Protein AF-A0A977PJQ0-F1 (afdb_monomer_lite)

Radius of gyration: 16.96 Å; chains: 1; bounding box: 38×33×43 Å

Secondary structure (DSSP, 8-state):
-EEETTHHHHHHHHHHHHHHHHHHHHTTSPTTEEE-SEEEEEETTEEEEEES--EEEEEEETTEEEEEEEESSPPTTPPPPPPPTTTT---EEETTEEEE-HHHIIIIIHHHHHHHT--

Foldseek 3Di:
DDKDALVQVVVVVLLVVLLVQQVVLQVQAPPQKGQDAWDWDDDPNDIDIDGSQWMWGWDQDPNDIDIHTDGRAGPPPRDGGDDRQQVVPDWDDDPSMTDGDPVNCVRRPVVVVVVVVVD

Organism: NCBI:txid940294

pLDDT: mean 90.89, std 7.02, range [45.88, 96.88]

Structure (mmCIF, N/CA/C/O backbone):
data_AF-A0A977PJQ0-F1
#
_entry.id   AF-A0A977PJQ0-F1
#
loop_
_atom_site.group_PDB
_atom_site.id
_atom_site.type_symbol
_atom_site.label_atom_id
_atom_site.label_alt_id
_atom_site.label_comp_id
_atom_site.label_asym_id
_atom_site.label_entity_id
_atom_site.label_seq_id
_atom_site.pdbx_PDB_ins_code
_atom_site.Cartn_x
_atom_site.Cartn_y
_atom_site.Cartn_z
_atom_site.occupancy
_atom_site.B_iso_or_equiv
_atom_site.auth_seq_id
_atom_site.auth_comp_id
_atom_site.auth_asym_id
_atom_site.auth_atom_id
_atom_site.pdbx_PDB_model_num
ATOM 1 N N . MET A 1 1 ? -4.884 0.772 23.244 1.00 86.75 1 MET A N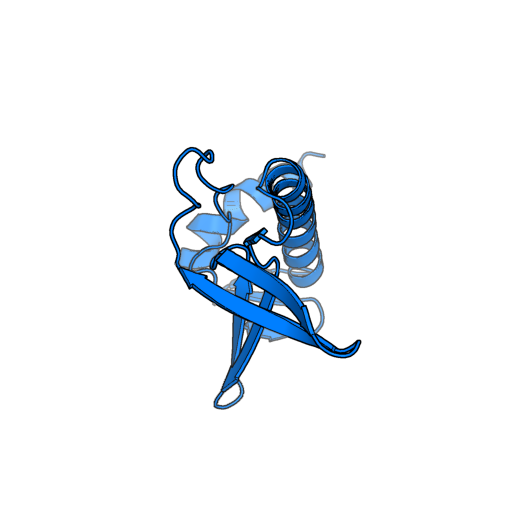 1
ATOM 2 C CA . MET A 1 1 ? -5.167 0.447 21.826 1.00 86.75 1 MET A CA 1
ATOM 3 C C . MET A 1 1 ? -6.613 0.797 21.549 1.00 86.75 1 MET A C 1
ATOM 5 O O . MET A 1 1 ? -7.445 0.554 22.412 1.00 86.75 1 MET A O 1
ATOM 9 N N . LEU A 1 2 ? -6.896 1.378 20.390 1.00 95.06 2 LEU A N 1
ATOM 10 C CA . LEU A 1 2 ? -8.247 1.708 19.949 1.00 95.06 2 LEU A CA 1
ATOM 11 C C . LEU A 1 2 ? -8.776 0.569 19.077 1.00 95.06 2 LEU A C 1
ATOM 13 O O . LEU A 1 2 ? -8.037 0.058 18.233 1.00 95.06 2 LEU A O 1
ATOM 17 N N . ARG A 1 3 ? -10.036 0.176 19.286 1.00 96.12 3 ARG A N 1
ATOM 18 C CA . ARG A 1 3 ? -10.719 -0.820 18.455 1.00 96.12 3 ARG A CA 1
ATOM 19 C C . ARG A 1 3 ? -11.540 -0.121 17.381 1.00 96.12 3 ARG A C 1
ATOM 21 O O . ARG A 1 3 ? -12.411 0.684 17.693 1.00 96.12 3 ARG A O 1
ATOM 28 N N . ILE A 1 4 ? -11.279 -0.474 16.130 1.00 95.56 4 ILE A N 1
ATOM 29 C CA . ILE A 1 4 ? -12.000 0.002 14.954 1.00 95.56 4 ILE A CA 1
ATOM 30 C C . ILE A 1 4 ? -12.889 -1.137 14.471 1.00 95.56 4 ILE A C 1
ATOM 32 O O . ILE A 1 4 ? -12.389 -2.133 13.938 1.00 9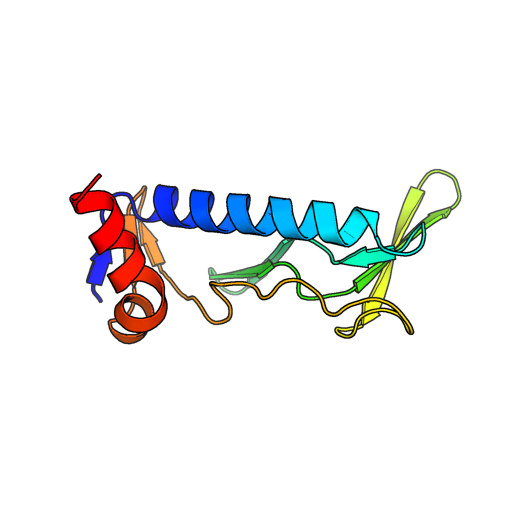5.56 4 ILE A O 1
ATOM 36 N N . LYS A 1 5 ? -14.198 -0.991 14.690 1.00 94.12 5 LYS A N 1
ATOM 37 C CA . LYS A 1 5 ? -15.192 -1.978 14.260 1.00 94.12 5 LYS A CA 1
ATOM 38 C C . LYS A 1 5 ? -15.207 -2.086 12.738 1.00 94.12 5 LYS A C 1
ATOM 40 O O . LYS A 1 5 ? -15.194 -1.057 12.067 1.00 94.12 5 LYS A O 1
ATOM 45 N N . ASN A 1 6 ? -15.227 -3.305 12.200 1.00 92.69 6 ASN A N 1
ATOM 46 C CA . ASN A 1 6 ? -15.141 -3.569 10.754 1.00 92.69 6 ASN A CA 1
ATOM 47 C C . ASN A 1 6 ? -13.911 -2.930 10.072 1.00 92.69 6 ASN A C 1
ATOM 49 O O . ASN A 1 6 ? -13.896 -2.719 8.854 1.00 92.69 6 ASN A O 1
ATOM 53 N N . GLY A 1 7 ? -12.861 -2.609 10.838 1.00 93.50 7 GLY A N 1
ATOM 54 C CA . GLY A 1 7 ? -11.680 -1.914 10.330 1.00 93.50 7 GLY A CA 1
ATOM 55 C C . GLY A 1 7 ? -10.954 -2.685 9.225 1.00 93.50 7 GLY A C 1
ATOM 56 O O . GLY A 1 7 ? -10.305 -2.075 8.376 1.00 93.50 7 GLY A O 1
ATOM 57 N N . ARG A 1 8 ? -11.086 -4.017 9.179 1.00 93.38 8 ARG A N 1
ATOM 58 C CA . ARG A 1 8 ? -10.490 -4.848 8.127 1.00 93.38 8 ARG A CA 1
ATOM 59 C C . ARG A 1 8 ? -11.060 -4.518 6.749 1.00 93.38 8 ARG A C 1
ATOM 61 O O . ARG A 1 8 ? -10.300 -4.409 5.788 1.00 93.38 8 ARG A O 1
ATOM 68 N N . ARG A 1 9 ? -12.376 -4.309 6.654 1.00 93.06 9 ARG A N 1
ATOM 69 C CA . ARG A 1 9 ? -13.041 -3.903 5.409 1.00 93.06 9 ARG A CA 1
ATOM 70 C C . ARG A 1 9 ? -12.536 -2.541 4.938 1.00 93.06 9 ARG A C 1
ATOM 72 O O . ARG A 1 9 ? -12.241 -2.383 3.755 1.00 93.06 9 ARG A O 1
ATOM 79 N N . LEU A 1 10 ? -12.385 -1.593 5.863 1.00 92.38 10 LEU A N 1
ATOM 80 C CA . LEU A 1 10 ? -11.837 -0.272 5.559 1.00 92.38 10 LEU A CA 1
ATOM 81 C C . LEU A 1 10 ? -10.400 -0.369 5.028 1.00 92.38 10 LEU A C 1
ATOM 83 O O . LEU A 1 10 ? -10.080 0.200 3.987 1.00 92.38 10 LEU A O 1
ATOM 87 N N . LEU A 1 11 ? -9.553 -1.147 5.706 1.00 92.62 11 LEU A N 1
ATOM 88 C CA . LEU A 1 11 ? -8.170 -1.375 5.297 1.00 92.62 11 LEU A CA 1
ATOM 89 C C . LEU A 1 11 ? -8.083 -1.973 3.886 1.00 92.62 11 LEU A C 1
ATOM 91 O O . LEU A 1 11 ? -7.298 -1.498 3.067 1.00 92.62 11 LEU A O 1
ATOM 95 N N . ASN A 1 12 ? -8.910 -2.979 3.588 1.00 92.25 12 ASN A N 1
ATOM 96 C CA . ASN A 1 12 ? -8.958 -3.595 2.263 1.00 92.25 12 ASN A CA 1
ATOM 97 C C . ASN A 1 12 ? -9.353 -2.580 1.185 1.00 92.25 12 ASN A C 1
ATOM 99 O O . ASN A 1 12 ? -8.660 -2.480 0.177 1.00 92.25 12 ASN A O 1
ATOM 103 N N . LYS A 1 13 ? -10.389 -1.767 1.428 1.00 93.38 13 LYS A N 1
ATOM 104 C CA . LYS A 1 13 ? -10.831 -0.713 0.501 1.00 93.38 13 LYS A CA 1
ATOM 105 C C . LYS A 1 13 ? -9.708 0.285 0.195 1.00 93.38 13 LYS A C 1
ATOM 107 O O . LYS A 1 13 ? -9.427 0.554 -0.970 1.00 93.38 13 LYS A O 1
ATOM 112 N N . MET A 1 14 ? -9.003 0.770 1.220 1.00 92.81 14 MET A N 1
ATOM 113 C CA . MET A 1 14 ? -7.868 1.689 1.042 1.00 92.81 14 MET A CA 1
ATOM 114 C C . MET A 1 14 ? -6.724 1.056 0.234 1.00 92.81 14 MET A C 1
ATOM 116 O O . MET A 1 14 ? -6.110 1.714 -0.610 1.00 92.81 14 MET A O 1
ATOM 120 N N . ILE A 1 15 ? -6.428 -0.225 0.479 1.00 93.44 15 ILE A N 1
ATOM 121 C CA . ILE A 1 15 ? -5.413 -0.967 -0.277 1.00 93.44 15 ILE A CA 1
ATOM 122 C C . ILE A 1 15 ? -5.854 -1.134 -1.735 1.00 93.44 15 ILE A C 1
ATOM 124 O O . ILE A 1 15 ? -5.066 -0.859 -2.634 1.00 93.44 15 ILE A O 1
ATOM 128 N N . GLU A 1 16 ? -7.096 -1.537 -1.990 1.00 94.31 16 GLU A N 1
ATOM 129 C CA . GLU A 1 16 ? -7.640 -1.720 -3.341 1.00 94.31 16 GLU A CA 1
ATOM 130 C C . GLU A 1 16 ? -7.609 -0.425 -4.159 1.00 94.31 16 GLU A C 1
ATOM 132 O O . GLU A 1 16 ? -7.180 -0.428 -5.315 1.00 94.31 16 GLU A O 1
ATOM 137 N N . GLU A 1 17 ? -8.004 0.698 -3.559 1.00 94.50 17 GLU A N 1
ATOM 138 C CA . GLU A 1 17 ? -7.918 2.018 -4.187 1.00 94.50 17 GLU A CA 1
ATOM 139 C C . GLU A 1 17 ? -6.476 2.389 -4.547 1.00 94.50 17 GLU A C 1
ATOM 141 O O . GLU A 1 17 ? -6.216 2.912 -5.634 1.00 94.50 17 GLU A O 1
ATOM 146 N N . TYR A 1 18 ? -5.517 2.080 -3.673 1.00 94.94 18 TYR A N 1
ATOM 147 C CA . TYR A 1 18 ? -4.105 2.281 -3.978 1.00 94.94 18 TYR A CA 1
ATOM 148 C C . TYR A 1 18 ? -3.613 1.358 -5.101 1.00 94.94 18 TYR A C 1
ATOM 150 O O . TYR A 1 18 ? -2.905 1.809 -6.002 1.00 94.94 18 TYR A O 1
ATOM 158 N N . LEU A 1 19 ? -4.003 0.082 -5.096 1.00 94.88 19 LEU A N 1
ATOM 159 C CA . LEU A 1 19 ? -3.590 -0.876 -6.121 1.00 94.88 19 LEU A CA 1
ATOM 160 C C . LEU A 1 19 ? -4.045 -0.458 -7.518 1.00 94.88 19 LEU A C 1
ATOM 162 O O . LEU A 1 19 ? -3.274 -0.605 -8.464 1.00 94.88 19 LEU A O 1
ATOM 166 N N . LYS A 1 20 ? -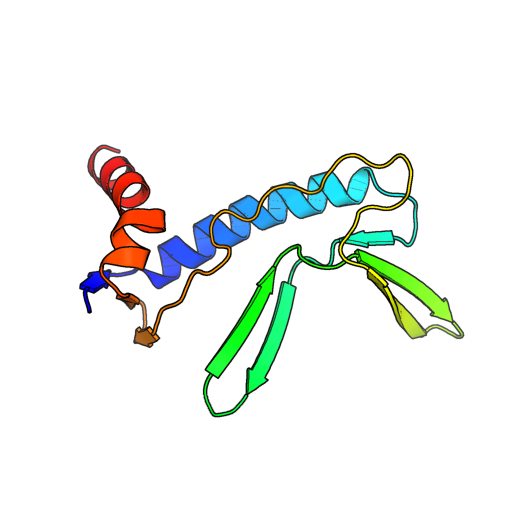5.236 0.140 -7.654 1.00 95.56 20 LYS A N 1
ATOM 167 C CA . LYS A 1 20 ? -5.688 0.731 -8.926 1.00 95.56 20 LYS A CA 1
ATOM 168 C C . LYS A 1 20 ? -4.685 1.762 -9.455 1.00 95.56 20 LYS A C 1
ATOM 170 O O . LYS A 1 20 ? -4.287 1.680 -10.615 1.00 95.56 20 LYS A O 1
ATOM 175 N N . LYS A 1 21 ? -4.193 2.657 -8.588 1.00 95.62 21 LYS A N 1
ATOM 176 C CA . LYS A 1 21 ? -3.160 3.651 -8.939 1.00 95.62 21 LYS A CA 1
ATOM 177 C C . LYS A 1 21 ? -1.835 2.991 -9.314 1.00 95.62 21 LYS A C 1
ATOM 179 O O . LYS A 1 21 ? -1.167 3.441 -10.238 1.00 95.62 21 LYS A O 1
ATOM 184 N N . VAL A 1 22 ? -1.448 1.915 -8.626 1.00 95.31 22 VAL A N 1
ATOM 185 C CA . VAL A 1 22 ? -0.236 1.149 -8.963 1.00 95.31 22 VAL A CA 1
ATOM 186 C C . VAL A 1 22 ? -0.355 0.493 -10.336 1.00 95.31 22 VAL A C 1
ATOM 188 O O . VAL A 1 22 ? 0.606 0.517 -11.100 1.00 95.31 22 VAL A O 1
ATOM 191 N N . TYR A 1 23 ? -1.510 -0.079 -10.679 1.00 94.38 23 TYR A N 1
ATOM 192 C CA . TYR A 1 23 ? -1.717 -0.689 -11.993 1.00 94.38 23 TYR A CA 1
ATOM 193 C C . TYR A 1 23 ? -1.705 0.347 -13.118 1.00 94.38 23 TYR A C 1
ATOM 195 O O . TYR A 1 23 ? -1.045 0.125 -14.131 1.00 94.38 23 TYR A O 1
ATOM 203 N N . GLU A 1 24 ? -2.340 1.500 -12.909 1.00 95.31 24 GLU A N 1
ATOM 204 C CA . GLU A 1 24 ? -2.284 2.623 -13.850 1.00 95.31 24 GLU A CA 1
ATOM 205 C C . GLU A 1 24 ? -0.862 3.192 -13.993 1.00 95.31 24 GLU A C 1
ATOM 207 O O . GLU A 1 24 ? -0.417 3.552 -15.079 1.00 95.31 24 GLU A O 1
ATOM 212 N N . TYR A 1 25 ? -0.105 3.256 -12.900 1.00 95.38 25 TYR A N 1
ATOM 213 C CA . TYR A 1 25 ? 1.298 3.651 -12.949 1.00 95.38 25 TYR A CA 1
ATOM 214 C C . TYR A 1 25 ? 2.141 2.627 -13.723 1.00 95.38 25 TYR A C 1
ATOM 216 O O . TYR A 1 25 ? 2.947 2.995 -14.575 1.00 95.38 25 TYR A O 1
ATOM 224 N N . ASN A 1 26 ? 1.921 1.332 -13.483 1.00 94.88 26 ASN A N 1
ATOM 225 C CA . ASN A 1 26 ? 2.640 0.252 -14.153 1.00 94.88 26 ASN A CA 1
ATOM 226 C C . ASN A 1 26 ? 2.409 0.221 -15.667 1.00 94.88 26 ASN A C 1
ATOM 228 O O . ASN A 1 26 ? 3.323 -0.164 -16.392 1.00 94.88 26 ASN A O 1
ATOM 232 N N . SER A 1 27 ? 1.244 0.650 -16.163 1.00 93.31 27 SER A N 1
ATOM 233 C CA . SER A 1 27 ? 1.001 0.741 -17.610 1.00 93.31 27 SER A CA 1
ATOM 234 C C . SER A 1 27 ? 1.834 1.830 -18.296 1.00 93.31 27 SER A C 1
ATOM 236 O O . SER A 1 27 ? 1.946 1.824 -19.518 1.00 93.31 27 SER A O 1
ATOM 238 N N . LYS A 1 28 ? 2.423 2.754 -17.524 1.00 92.81 28 LYS A N 1
ATOM 239 C CA . LYS A 1 28 ? 3.298 3.837 -18.002 1.00 92.81 28 LYS A CA 1
ATOM 240 C C . LYS A 1 28 ? 4.786 3.467 -17.924 1.00 92.81 28 LYS A C 1
ATOM 242 O O . LYS A 1 28 ? 5.630 4.241 -18.366 1.00 92.81 28 LYS A O 1
ATOM 247 N N . LEU A 1 29 ? 5.126 2.312 -17.346 1.00 93.00 29 LEU A N 1
ATOM 248 C CA . LEU A 1 29 ? 6.508 1.853 -17.222 1.00 93.00 29 LEU A CA 1
ATOM 249 C C . LEU A 1 29 ? 6.986 1.126 -18.488 1.00 93.00 29 LEU A C 1
ATOM 251 O O . LEU A 1 29 ? 6.179 0.563 -19.231 1.00 93.00 29 LEU A O 1
ATOM 255 N N . PRO A 1 30 ? 8.312 1.064 -18.718 1.00 91.75 30 PRO A N 1
ATOM 256 C CA . PRO A 1 30 ? 8.878 0.236 -19.771 1.00 91.75 30 PRO A CA 1
ATOM 257 C C . PRO A 1 30 ? 8.418 -1.219 -19.659 1.00 91.75 30 PRO A C 1
ATOM 259 O O . PRO A 1 30 ? 8.318 -1.782 -18.565 1.00 91.75 30 PRO A O 1
ATOM 262 N N . LYS A 1 31 ? 8.201 -1.859 -20.810 1.00 90.06 31 LYS A N 1
ATOM 263 C CA . LYS A 1 31 ? 7.803 -3.268 -20.874 1.00 90.06 31 LYS A CA 1
ATOM 264 C C . LYS A 1 31 ? 8.785 -4.147 -20.094 1.00 90.06 31 LYS A C 1
ATOM 266 O O . LYS A 1 31 ? 10.000 -3.986 -20.191 1.00 90.06 31 LYS A O 1
ATOM 271 N N . GLY A 1 32 ? 8.246 -5.092 -19.326 1.00 90.31 32 GLY A N 1
ATOM 272 C CA . GLY A 1 32 ? 9.054 -5.972 -18.484 1.00 90.31 32 GLY A CA 1
ATOM 273 C C . GLY A 1 32 ? 9.527 -5.328 -17.181 1.00 90.31 32 GLY A C 1
ATOM 274 O O . GLY A 1 32 ? 10.279 -5.971 -16.461 1.00 90.31 32 GLY A O 1
ATOM 275 N N . VAL A 1 33 ? 9.105 -4.101 -16.849 1.00 93.50 33 VAL A N 1
ATOM 276 C CA . VAL A 1 33 ? 9.320 -3.470 -15.538 1.00 93.50 33 VAL A CA 1
ATOM 277 C C . VAL A 1 33 ? 7.980 -3.246 -14.848 1.00 93.50 33 VAL A C 1
ATOM 279 O O . VAL A 1 33 ? 6.987 -2.906 -15.483 1.00 93.50 33 VAL A O 1
ATOM 282 N N . THR A 1 34 ? 7.937 -3.438 -13.535 1.00 94.88 34 THR A N 1
ATOM 283 C CA . THR A 1 34 ? 6.760 -3.126 -12.724 1.00 94.88 34 THR A CA 1
ATOM 284 C C . THR A 1 34 ? 7.153 -2.752 -11.304 1.00 94.88 34 THR A C 1
ATOM 286 O O . THR A 1 34 ? 8.077 -3.322 -10.719 1.00 94.88 34 THR A O 1
ATOM 289 N N . LEU A 1 35 ? 6.422 -1.804 -10.734 1.00 94.94 35 LEU A N 1
ATOM 290 C CA . LEU A 1 35 ? 6.325 -1.613 -9.303 1.00 94.94 35 LEU A CA 1
ATOM 291 C C . LEU A 1 35 ? 5.506 -2.764 -8.715 1.00 94.94 35 LEU A C 1
ATOM 293 O O . LEU A 1 35 ? 4.307 -2.891 -8.983 1.00 94.94 35 LEU A O 1
ATOM 297 N N . LYS A 1 36 ? 6.156 -3.615 -7.918 1.00 92.00 36 LYS A N 1
ATOM 298 C CA . LYS A 1 36 ? 5.513 -4.796 -7.344 1.00 92.00 36 LYS A CA 1
ATOM 299 C C . LYS A 1 36 ? 4.375 -4.358 -6.410 1.00 92.00 36 LYS A C 1
ATOM 301 O O . LYS A 1 36 ? 4.649 -3.680 -5.417 1.00 92.00 36 LYS A O 1
ATOM 306 N N . PRO A 1 37 ? 3.121 -4.761 -6.691 1.00 89.88 37 PRO A N 1
ATOM 307 C CA . PRO A 1 37 ? 1.958 -4.235 -5.989 1.00 89.88 37 PRO A CA 1
ATOM 308 C C . PRO A 1 37 ? 1.920 -4.685 -4.535 1.00 89.88 37 PRO A C 1
ATOM 310 O O . PRO A 1 37 ? 1.742 -3.847 -3.664 1.00 89.88 37 PRO A O 1
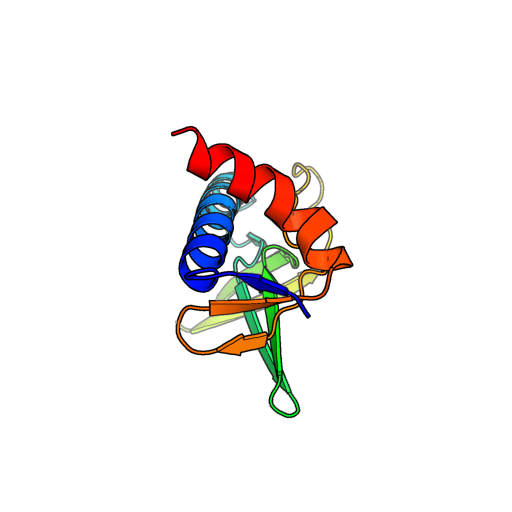ATOM 313 N N . ILE A 1 38 ? 2.130 -5.978 -4.260 1.00 91.75 38 ILE A N 1
ATOM 314 C CA . ILE A 1 38 ? 2.145 -6.514 -2.897 1.00 91.75 38 ILE A CA 1
ATOM 315 C C . ILE A 1 38 ? 3.268 -7.541 -2.731 1.00 91.75 38 ILE A C 1
ATOM 317 O O . ILE A 1 38 ? 3.505 -8.397 -3.589 1.00 91.75 38 ILE A O 1
ATOM 321 N N . HIS A 1 39 ? 3.950 -7.482 -1.593 1.00 90.12 39 HIS A N 1
ATOM 322 C CA . HIS A 1 39 ? 4.874 -8.501 -1.127 1.00 90.12 39 HIS A CA 1
ATOM 323 C C . HIS A 1 39 ? 4.609 -8.822 0.346 1.00 90.12 39 HIS A C 1
ATOM 325 O O . HIS A 1 39 ? 4.823 -7.988 1.223 1.00 90.12 39 HIS A O 1
ATOM 331 N N . TYR A 1 40 ? 4.150 -10.046 0.600 1.00 91.19 40 TYR A N 1
ATOM 332 C CA . TYR A 1 40 ? 3.932 -10.569 1.945 1.00 91.19 40 TYR A CA 1
ATOM 333 C C . TYR A 1 40 ? 5.192 -11.254 2.466 1.00 91.19 40 TYR A C 1
ATOM 335 O O . TYR A 1 40 ? 5.766 -12.107 1.787 1.00 91.19 40 TYR A O 1
ATOM 343 N N . VAL A 1 41 ? 5.573 -10.924 3.695 1.00 92.50 41 VAL A N 1
ATOM 344 C CA . VAL A 1 41 ? 6.634 -11.595 4.446 1.00 92.50 41 VAL A CA 1
ATOM 345 C C . VAL A 1 41 ? 6.074 -11.993 5.804 1.00 92.50 41 VAL A C 1
ATOM 347 O O . VAL A 1 41 ? 5.572 -11.154 6.547 1.00 92.50 41 VAL A O 1
ATOM 350 N N . ARG A 1 42 ? 6.148 -13.281 6.142 1.00 93.56 42 ARG A N 1
ATOM 351 C CA . ARG A 1 42 ? 5.734 -13.792 7.455 1.00 93.56 42 ARG A CA 1
ATOM 352 C C . ARG A 1 42 ? 6.971 -14.012 8.314 1.00 93.56 42 ARG A C 1
ATOM 354 O O . ARG A 1 42 ? 7.910 -14.663 7.870 1.00 93.56 42 ARG A O 1
ATOM 361 N N . SER A 1 43 ? 6.980 -13.469 9.526 1.00 93.06 43 SER A N 1
ATOM 362 C CA . SER A 1 43 ? 8.084 -13.638 10.473 1.00 93.06 43 SER A CA 1
ATOM 363 C C . SER A 1 43 ? 7.580 -13.543 11.909 1.00 93.06 43 SER A C 1
ATOM 365 O O . SER A 1 43 ? 6.877 -12.595 12.254 1.00 93.06 43 SER A O 1
ATOM 367 N N . LYS A 1 44 ? 7.929 -14.529 12.749 1.00 91.88 44 LYS A N 1
ATOM 368 C CA . LYS A 1 44 ? 7.609 -14.574 14.192 1.00 91.88 44 LYS A CA 1
ATOM 369 C C . LYS A 1 44 ? 6.139 -14.242 14.516 1.00 91.88 44 LYS A C 1
ATOM 371 O O . LYS A 1 44 ? 5.857 -13.393 15.356 1.00 91.88 44 LYS A O 1
ATOM 376 N N . GLY A 1 45 ? 5.1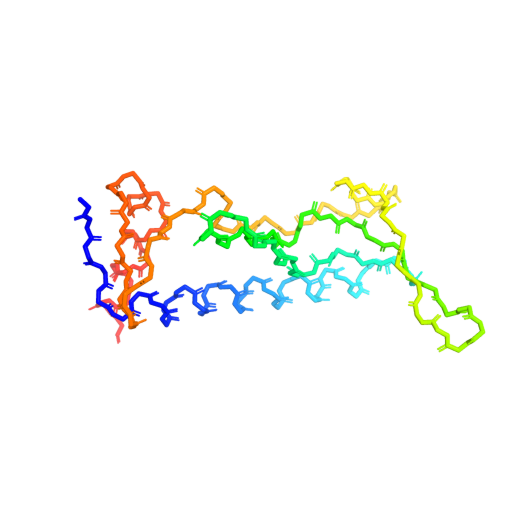96 -14.857 13.796 1.00 88.69 45 GLY A N 1
ATOM 377 C CA . GLY A 1 45 ? 3.754 -14.629 13.985 1.00 88.69 45 GLY A CA 1
ATOM 378 C C . GLY A 1 45 ? 3.232 -13.274 13.482 1.00 88.69 45 GLY A C 1
ATOM 379 O O . GLY A 1 45 ? 2.041 -13.002 13.591 1.00 88.69 45 GLY A O 1
ATOM 380 N N . LYS A 1 46 ? 4.091 -12.429 12.898 1.00 89.19 46 LYS A N 1
ATOM 381 C CA . LYS A 1 46 ? 3.722 -11.162 12.258 1.00 89.19 46 LYS A CA 1
ATOM 382 C C . LYS A 1 46 ? 3.730 -11.313 10.740 1.00 89.19 46 LYS A C 1
ATOM 384 O O . LYS A 1 46 ? 4.560 -12.027 10.174 1.00 89.19 46 LYS A O 1
ATOM 389 N N . THR A 1 47 ? 2.818 -10.609 10.078 1.00 92.88 47 THR A N 1
ATOM 390 C CA . THR A 1 47 ? 2.812 -10.468 8.618 1.00 92.88 47 THR A CA 1
ATOM 391 C C . THR A 1 47 ? 3.192 -9.039 8.268 1.00 92.88 47 THR A C 1
ATOM 393 O O . THR A 1 47 ? 2.502 -8.098 8.647 1.00 92.88 47 THR A O 1
ATOM 396 N N . TYR A 1 48 ? 4.291 -8.890 7.542 1.00 90.62 48 TYR A N 1
ATOM 397 C CA . TYR A 1 48 ? 4.748 -7.635 6.970 1.00 90.62 48 TYR A CA 1
ATOM 398 C C . TYR A 1 48 ? 4.267 -7.573 5.527 1.00 90.62 48 TYR A C 1
ATOM 400 O O . TYR A 1 48 ? 4.495 -8.502 4.747 1.00 90.62 48 TYR A O 1
ATOM 408 N N . VAL A 1 49 ? 3.580 -6.491 5.180 1.00 90.31 49 VAL A N 1
ATOM 409 C CA . VAL A 1 49 ? 3.043 -6.281 3.837 1.00 90.31 49 VAL A CA 1
ATOM 410 C C . VAL A 1 49 ? 3.733 -5.065 3.244 1.00 90.31 49 VAL A C 1
ATOM 412 O O . VAL A 1 49 ? 3.563 -3.950 3.726 1.00 90.31 49 VAL A O 1
ATOM 415 N N . TYR A 1 50 ? 4.532 -5.284 2.206 1.00 88.19 50 TYR A N 1
ATOM 416 C CA . TYR A 1 50 ? 5.165 -4.209 1.450 1.00 88.19 50 TYR A CA 1
ATOM 417 C C . TYR A 1 50 ? 4.340 -3.965 0.194 1.00 88.19 50 TYR A C 1
ATOM 419 O O . TYR A 1 50 ? 4.245 -4.850 -0.658 1.00 88.19 50 TYR A O 1
ATOM 427 N N . ILE A 1 51 ? 3.736 -2.785 0.088 1.00 89.94 51 ILE A N 1
ATOM 428 C CA . ILE A 1 51 ? 2.842 -2.433 -1.015 1.00 89.94 51 ILE A CA 1
ATOM 429 C C . ILE A 1 51 ? 3.498 -1.313 -1.823 1.00 89.94 51 ILE A C 1
ATOM 431 O O . ILE A 1 51 ? 3.923 -0.318 -1.246 1.00 89.94 51 ILE A O 1
ATOM 435 N N . GLY A 1 52 ? 3.649 -1.507 -3.138 1.00 87.19 52 GLY A N 1
ATOM 436 C CA . GLY A 1 52 ? 4.164 -0.478 -4.052 1.00 87.19 52 GLY A CA 1
ATOM 437 C C . GLY A 1 52 ? 5.567 0.055 -3.726 1.00 87.19 52 GLY A C 1
ATOM 438 O O . GLY A 1 52 ? 5.845 1.224 -3.963 1.00 87.19 52 GLY A O 1
ATOM 439 N N . LYS A 1 53 ? 6.452 -0.771 -3.148 1.00 86.88 53 LYS A N 1
ATOM 440 C CA . LYS A 1 53 ? 7.738 -0.305 -2.581 1.00 86.88 53 LYS A CA 1
ATOM 441 C C . LYS A 1 53 ? 8.967 -0.552 -3.457 1.00 86.88 53 LYS A C 1
ATOM 443 O O . LYS A 1 53 ? 10.006 0.071 -3.259 1.00 86.88 53 LYS A O 1
ATOM 448 N N . TYR A 1 54 ? 8.884 -1.517 -4.367 1.00 91.75 54 TYR A N 1
ATOM 449 C CA . TYR A 1 54 ? 10.052 -2.060 -5.052 1.00 91.75 54 TYR A CA 1
ATOM 450 C C . TYR A 1 54 ? 9.760 -2.310 -6.523 1.00 91.75 54 TYR A C 1
ATOM 452 O O . TYR A 1 54 ? 8.755 -2.937 -6.871 1.00 91.75 54 TYR A O 1
ATOM 460 N N . PHE A 1 55 ? 10.684 -1.885 -7.371 1.00 94.31 55 PHE A N 1
ATOM 461 C CA . PHE A 1 55 ? 10.664 -2.158 -8.794 1.00 94.31 55 PHE A CA 1
ATOM 462 C C . PHE A 1 55 ? 11.296 -3.511 -9.085 1.00 94.31 55 PHE A C 1
ATOM 464 O O . PHE A 1 55 ? 12.339 -3.885 -8.537 1.00 94.31 55 PHE A O 1
ATOM 471 N N . TYR A 1 56 ? 10.657 -4.236 -9.991 1.00 94.19 56 TYR A N 1
ATOM 472 C CA . TYR A 1 56 ? 11.134 -5.504 -10.501 1.00 94.19 56 TYR A CA 1
ATOM 473 C C . TYR A 1 56 ? 11.120 -5.498 -12.018 1.00 94.19 56 TYR A C 1
ATOM 475 O O . TYR A 1 56 ? 10.214 -4.955 -12.649 1.00 94.19 56 TYR A O 1
ATOM 483 N N . LYS A 1 57 ? 12.111 -6.173 -12.590 1.00 92.88 57 LYS A N 1
ATOM 484 C CA . LYS A 1 57 ? 12.063 -6.647 -13.961 1.00 92.88 57 LYS A CA 1
ATOM 485 C C . LYS A 1 57 ? 11.483 -8.049 -13.984 1.00 92.88 57 LYS A C 1
ATOM 487 O O . LYS A 1 57 ? 11.796 -8.851 -13.104 1.00 92.88 57 LYS A O 1
ATOM 492 N N . TYR A 1 58 ? 10.664 -8.343 -14.979 1.00 90.06 58 TYR A N 1
ATOM 493 C CA . TYR A 1 58 ? 10.175 -9.685 -15.230 1.00 90.06 58 TYR A CA 1
ATOM 494 C C . TYR A 1 58 ? 10.466 -10.097 -16.668 1.00 90.06 58 TYR A C 1
ATOM 496 O O . TYR A 1 58 ? 10.266 -9.336 -17.613 1.00 90.06 58 TYR A O 1
ATOM 504 N N . GLU A 1 59 ? 10.943 -11.323 -16.822 1.00 89.62 59 GLU A N 1
ATOM 505 C CA . GLU A 1 59 ? 11.280 -11.920 -18.110 1.00 89.62 59 GLU A CA 1
ATOM 506 C C . GLU A 1 59 ? 10.849 -13.386 -18.122 1.00 89.62 59 GLU A C 1
ATOM 508 O O . GLU A 1 59 ? 10.826 -14.050 -17.083 1.00 89.62 59 GLU A O 1
ATOM 513 N N . ARG A 1 60 ? 10.477 -13.906 -19.295 1.00 89.06 60 ARG A N 1
ATOM 514 C CA . ARG A 1 60 ? 10.212 -15.337 -19.469 1.00 89.06 60 ARG A CA 1
ATOM 515 C C . ARG A 1 60 ? 11.465 -16.002 -20.020 1.00 89.06 60 ARG A C 1
ATOM 517 O O . ARG A 1 60 ? 11.856 -15.722 -21.145 1.00 89.06 60 ARG A O 1
ATOM 524 N N . VAL A 1 61 ? 12.059 -16.901 -19.242 1.00 88.31 61 VAL A N 1
ATOM 525 C CA . VAL A 1 61 ? 13.218 -17.707 -19.646 1.00 88.31 61 VAL A CA 1
ATOM 526 C C . VAL A 1 61 ? 12.797 -19.170 -19.603 1.00 88.31 61 VAL A C 1
ATOM 528 O O . VAL A 1 61 ? 12.383 -19.657 -18.550 1.00 88.31 61 VAL A O 1
ATOM 531 N N . ASN A 1 62 ? 12.869 -19.867 -20.739 1.00 91.00 62 ASN A N 1
ATOM 532 C CA . ASN A 1 62 ? 12.449 -21.271 -20.881 1.00 91.00 62 ASN A CA 1
ATOM 533 C C . ASN A 1 62 ? 11.018 -21.520 -20.363 1.00 91.00 62 ASN A C 1
ATOM 535 O O . ASN A 1 62 ? 10.774 -22.425 -19.569 1.00 91.00 62 ASN A O 1
ATOM 539 N N . GLY A 1 63 ? 10.082 -20.635 -20.724 1.00 90.25 63 GLY A N 1
ATOM 540 C CA . GLY A 1 63 ? 8.681 -20.698 -20.287 1.00 90.25 63 GLY A CA 1
ATOM 541 C C . GLY A 1 63 ? 8.425 -20.294 -18.827 1.00 90.25 63 GLY A C 1
ATOM 542 O O . GLY A 1 63 ? 7.272 -20.087 -18.453 1.00 90.25 63 GLY A O 1
ATOM 543 N N . LYS A 1 64 ? 9.468 -20.108 -18.007 1.00 90.94 64 LYS A N 1
ATOM 544 C CA . LYS A 1 64 ? 9.348 -19.715 -16.596 1.00 90.94 64 LYS A CA 1
ATOM 545 C C . LYS A 1 64 ? 9.469 -18.203 -16.439 1.00 90.94 64 LYS A C 1
ATOM 547 O O . LYS A 1 64 ? 10.395 -17.588 -16.965 1.00 90.94 64 LYS A O 1
ATOM 552 N N . LEU A 1 65 ? 8.552 -17.606 -15.681 1.00 89.25 65 LEU A N 1
ATOM 553 C CA . LEU A 1 65 ? 8.615 -16.192 -15.319 1.00 89.25 65 LEU A CA 1
ATOM 554 C C . LEU A 1 65 ? 9.673 -15.989 -14.229 1.00 89.25 65 LEU A C 1
ATOM 556 O O . LEU A 1 65 ? 9.536 -16.508 -13.121 1.00 89.25 65 LEU A O 1
ATOM 560 N N . LYS A 1 66 ? 10.720 -15.228 -14.539 1.00 89.56 66 LYS A N 1
ATOM 561 C CA . LYS A 1 66 ? 11.747 -14.811 -13.587 1.00 89.56 66 LYS A CA 1
ATOM 562 C C . LYS A 1 66 ? 11.534 -13.359 -13.207 1.00 89.56 66 LYS A C 1
ATOM 564 O O . LYS A 1 66 ? 11.266 -12.521 -14.060 1.00 89.56 66 LYS A O 1
ATOM 569 N N . TRP A 1 67 ? 11.688 -13.081 -11.919 1.00 91.12 67 TRP A N 1
ATOM 570 C CA . TRP A 1 67 ? 11.589 -11.748 -11.344 1.00 91.12 67 TRP A CA 1
ATOM 571 C C . TRP A 1 67 ? 12.962 -11.327 -10.837 1.00 91.12 67 TRP A C 1
ATOM 573 O O . TRP A 1 67 ? 13.569 -12.031 -10.032 1.00 91.12 67 TRP A O 1
ATOM 583 N N . LYS A 1 68 ? 13.442 -10.168 -11.279 1.00 91.31 68 LYS A N 1
ATOM 584 C CA . LYS A 1 68 ? 14.705 -9.575 -10.846 1.00 91.31 68 LYS A CA 1
ATOM 585 C C . LYS A 1 68 ? 14.419 -8.275 -10.115 1.00 91.31 68 LYS A C 1
ATOM 587 O O . LYS A 1 68 ? 13.794 -7.380 -10.676 1.00 91.31 68 LYS A O 1
ATOM 592 N N . TYR A 1 69 ? 14.868 -8.173 -8.870 1.00 92.00 69 TYR A N 1
ATOM 593 C CA . TYR A 1 69 ? 14.793 -6.927 -8.112 1.00 92.00 69 TYR A CA 1
ATOM 594 C C . TYR A 1 69 ? 15.655 -5.849 -8.784 1.00 92.00 69 TYR A C 1
ATOM 596 O O . TYR A 1 69 ? 16.790 -6.122 -9.173 1.00 92.00 69 TYR A O 1
ATOM 604 N N . VAL A 1 70 ? 15.099 -4.648 -8.947 1.00 91.00 70 VAL A N 1
ATOM 605 C CA . VAL A 1 70 ? 15.760 -3.518 -9.622 1.00 91.00 70 VAL A CA 1
ATOM 606 C C . VAL A 1 70 ? 16.147 -2.434 -8.626 1.00 91.00 70 VAL A C 1
ATOM 608 O O . VAL A 1 70 ? 17.222 -1.858 -8.745 1.00 91.00 70 VAL A O 1
ATOM 611 N N . GLY A 1 71 ? 15.295 -2.162 -7.638 1.00 92.00 71 GLY A N 1
ATOM 612 C CA . GLY A 1 71 ? 15.528 -1.086 -6.683 1.00 92.00 71 GLY A CA 1
ATOM 613 C C . GLY A 1 71 ? 14.240 -0.551 -6.069 1.00 92.00 71 GLY A C 1
ATOM 614 O O . GLY A 1 71 ? 13.155 -1.086 -6.297 1.00 92.00 71 GLY A O 1
ATOM 615 N N . LYS A 1 72 ? 14.379 0.515 -5.279 1.00 90.38 72 LYS A N 1
ATOM 616 C CA . LYS A 1 72 ? 13.259 1.304 -4.736 1.00 90.38 72 LYS A CA 1
ATOM 617 C C . LYS A 1 72 ? 12.893 2.489 -5.629 1.00 90.38 72 LYS A C 1
ATOM 619 O O . LYS A 1 72 ? 11.735 2.879 -5.661 1.00 90.38 72 LYS A O 1
ATOM 624 N N . GLU A 1 73 ? 13.872 3.013 -6.360 1.00 91.44 73 GLU A N 1
ATOM 625 C CA . GLU A 1 73 ? 13.689 4.152 -7.252 1.00 91.44 73 GLU A CA 1
ATOM 626 C C . GLU A 1 73 ? 13.089 3.729 -8.595 1.00 91.44 73 GLU A C 1
ATOM 628 O O . GLU A 1 73 ? 13.386 2.626 -9.082 1.00 91.44 73 GLU A O 1
ATOM 633 N N . PRO A 1 74 ? 12.269 4.596 -9.212 1.00 90.25 74 PRO A N 1
ATOM 634 C CA . PRO A 1 74 ? 11.760 4.348 -10.546 1.00 90.25 74 PRO A CA 1
ATOM 635 C C . PRO A 1 74 ? 1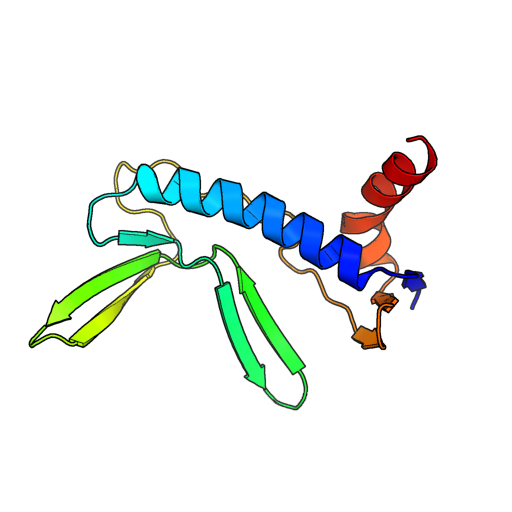2.908 4.264 -11.563 1.00 90.25 74 PRO A C 1
ATOM 637 O O . PRO A 1 74 ? 13.967 4.873 -11.377 1.00 90.25 74 PRO A O 1
ATOM 640 N N . PRO A 1 75 ? 12.722 3.530 -12.674 1.00 87.62 75 PRO A N 1
ATOM 641 C CA . PRO A 1 75 ? 13.670 3.564 -13.778 1.00 87.62 75 PRO A CA 1
ATOM 642 C C . PRO A 1 75 ? 13.905 4.999 -14.268 1.00 87.62 75 PRO A C 1
ATOM 644 O O . PRO A 1 75 ? 13.010 5.844 -14.218 1.00 87.62 75 PRO A O 1
ATOM 647 N N . LYS A 1 76 ? 15.105 5.266 -14.793 1.00 88.31 76 LYS A N 1
ATOM 648 C CA . LYS A 1 76 ? 15.477 6.592 -15.304 1.00 88.31 76 LYS A CA 1
ATOM 649 C C . LYS A 1 76 ? 14.445 7.095 -16.324 1.00 88.31 76 LYS A C 1
ATOM 651 O O . LYS A 1 76 ? 14.111 6.379 -17.265 1.00 88.31 76 LYS A O 1
ATOM 656 N N . GLY A 1 77 ? 13.969 8.325 -16.132 1.00 87.94 77 GLY A N 1
ATOM 657 C CA . GLY A 1 77 ? 12.983 8.970 -17.008 1.00 87.94 77 GLY A CA 1
ATOM 658 C C . GLY A 1 77 ? 11.522 8.589 -16.739 1.00 87.94 77 GLY A C 1
ATOM 659 O O . GLY A 1 77 ? 10.642 9.103 -17.421 1.00 87.94 77 GLY A O 1
ATOM 660 N N . CYS A 1 78 ? 11.240 7.723 -15.761 1.00 89.44 78 CYS A N 1
ATOM 661 C CA . CYS A 1 78 ? 9.872 7.424 -15.332 1.00 89.44 78 CYS A CA 1
ATOM 662 C C . CYS A 1 78 ? 9.409 8.395 -14.230 1.00 89.44 78 CYS A C 1
ATOM 664 O O . CYS A 1 78 ? 10.233 8.837 -13.424 1.00 89.44 78 CYS A O 1
ATOM 666 N N . PRO A 1 79 ? 8.099 8.703 -14.148 1.00 89.19 79 PRO A N 1
ATOM 667 C CA . PRO A 1 79 ? 7.556 9.510 -13.059 1.00 89.19 79 PRO A CA 1
ATOM 668 C C . PRO A 1 79 ? 7.721 8.805 -11.702 1.00 89.19 79 PRO A C 1
ATOM 670 O O . PRO A 1 79 ? 7.871 7.577 -11.663 1.00 89.19 79 PRO A O 1
ATOM 673 N N . PRO A 1 80 ? 7.655 9.540 -10.577 1.00 91.19 80 PRO A N 1
ATOM 674 C CA . PRO A 1 80 ? 7.657 8.928 -9.254 1.00 91.19 80 PRO A CA 1
ATOM 675 C C . PRO A 1 80 ? 6.433 8.013 -9.068 1.00 91.19 80 PRO A C 1
ATOM 677 O O . PRO A 1 80 ? 5.368 8.283 -9.635 1.00 91.19 80 PRO A O 1
ATOM 680 N N . PRO A 1 81 ? 6.561 6.925 -8.289 1.00 92.88 81 PRO A N 1
ATOM 681 C CA . PRO A 1 81 ? 5.446 6.030 -8.014 1.00 92.88 81 PRO A CA 1
ATOM 682 C C . PRO A 1 81 ? 4.368 6.714 -7.156 1.00 92.88 81 PRO A C 1
ATOM 684 O O . PRO A 1 81 ? 4.658 7.667 -6.427 1.00 92.88 81 PRO A O 1
ATOM 687 N N . PRO A 1 82 ? 3.117 6.217 -7.187 1.00 93.06 82 PRO A N 1
ATOM 688 C CA . PRO A 1 82 ? 2.073 6.713 -6.302 1.00 93.06 82 PRO A CA 1
ATOM 689 C C . PRO A 1 82 ? 2.441 6.457 -4.835 1.00 93.06 82 PRO A C 1
ATOM 691 O O . PRO A 1 82 ? 2.855 5.353 -4.466 1.00 93.06 82 PRO A O 1
ATOM 694 N N . LEU A 1 83 ? 2.231 7.463 -3.983 1.00 90.25 83 LEU A N 1
ATOM 695 C CA . LEU A 1 83 ? 2.479 7.360 -2.545 1.00 90.25 83 LEU A CA 1
ATOM 696 C C . LEU A 1 83 ? 1.484 6.403 -1.886 1.00 90.25 83 LEU A C 1
ATOM 698 O O . LEU A 1 83 ? 0.270 6.528 -2.073 1.00 90.25 83 LEU A O 1
ATOM 702 N N . PHE A 1 84 ? 2.001 5.452 -1.108 1.00 89.88 84 PHE A N 1
ATOM 703 C CA . PHE A 1 84 ? 1.167 4.518 -0.361 1.00 89.88 84 PHE A CA 1
ATOM 704 C C . PHE A 1 84 ? 0.597 5.206 0.890 1.00 89.88 84 PHE A C 1
ATOM 706 O O . PHE A 1 84 ? 1.373 5.620 1.753 1.00 89.88 84 PHE A O 1
ATOM 713 N N . PRO A 1 85 ? -0.739 5.320 1.035 1.00 89.25 85 PRO A N 1
ATOM 714 C CA . PRO A 1 85 ? -1.344 6.089 2.124 1.00 89.25 85 PRO A CA 1
ATOM 715 C C . PRO A 1 85 ? -1.138 5.465 3.508 1.00 89.25 85 PRO A C 1
ATOM 717 O O . PRO A 1 85 ? -1.340 6.142 4.506 1.00 89.25 85 PRO A O 1
ATOM 720 N N . LEU A 1 86 ? -0.740 4.192 3.581 1.00 91.75 86 LEU A N 1
ATOM 721 C CA . LEU A 1 86 ? -0.584 3.438 4.826 1.00 91.75 86 LEU A CA 1
ATOM 722 C C . LEU A 1 86 ? 0.879 3.034 5.082 1.00 91.75 86 LEU A C 1
ATOM 724 O O . LEU A 1 86 ? 1.142 2.032 5.749 1.00 91.75 86 LEU A O 1
ATOM 728 N N . ASP A 1 87 ? 1.855 3.774 4.544 1.00 88.94 87 ASP A N 1
ATOM 729 C CA . ASP A 1 87 ? 3.267 3.494 4.832 1.00 88.94 87 ASP A CA 1
ATOM 730 C C . ASP A 1 87 ? 3.563 3.706 6.321 1.00 88.94 87 ASP A C 1
ATOM 732 O O . ASP A 1 87 ? 3.291 4.774 6.867 1.00 88.94 87 ASP A O 1
ATOM 736 N N . GLY A 1 88 ? 4.076 2.669 6.987 1.00 89.69 88 GLY A N 1
ATOM 737 C CA . GLY A 1 88 ? 4.260 2.634 8.443 1.00 89.69 88 GLY A CA 1
ATOM 738 C C . GLY A 1 88 ? 3.015 2.247 9.254 1.00 89.69 88 GLY A C 1
ATOM 739 O O . GLY A 1 88 ? 3.085 2.204 10.481 1.00 89.69 88 GLY A O 1
ATOM 740 N N . PHE A 1 89 ? 1.885 1.932 8.611 1.00 94.31 89 PHE A N 1
ATOM 741 C CA . PHE A 1 89 ? 0.684 1.473 9.308 1.00 94.31 89 PHE A CA 1
ATOM 742 C C . PHE A 1 89 ? 0.919 0.121 9.993 1.00 94.31 89 PHE A C 1
ATOM 744 O O . PHE A 1 89 ? 1.427 -0.828 9.391 1.00 94.31 89 PHE A O 1
ATOM 751 N N . SER A 1 90 ? 0.495 0.012 11.252 1.00 94.12 90 SER A N 1
ATOM 752 C CA . SER A 1 90 ? 0.500 -1.249 11.988 1.00 94.12 90 SER A CA 1
ATOM 753 C C . SER A 1 90 ? -0.801 -1.424 12.763 1.00 94.12 90 SER A C 1
ATOM 755 O O . SER A 1 90 ? -1.318 -0.491 13.374 1.00 94.12 90 SER A O 1
ATOM 757 N N . ALA A 1 91 ? -1.336 -2.640 12.719 1.00 95.31 91 ALA A N 1
ATOM 758 C CA . ALA A 1 91 ? -2.552 -3.018 13.418 1.00 95.31 91 ALA A CA 1
ATOM 759 C C . ALA A 1 91 ? -2.486 -4.491 13.817 1.00 95.31 91 ALA A C 1
ATOM 761 O O . ALA A 1 91 ? -1.831 -5.300 13.153 1.00 95.31 91 ALA A O 1
ATOM 762 N N . ARG A 1 92 ? -3.214 -4.846 14.872 1.00 95.25 92 ARG A N 1
ATOM 763 C CA . ARG A 1 92 ? -3.578 -6.231 15.163 1.00 95.25 92 ARG A CA 1
ATOM 764 C C . ARG A 1 92 ? -4.980 -6.478 14.617 1.00 95.25 92 ARG A C 1
ATOM 766 O O . ARG A 1 92 ? -5.895 -5.715 14.905 1.00 95.25 92 ARG A O 1
ATOM 773 N N . VAL A 1 93 ? -5.129 -7.532 13.824 1.00 93.62 93 VAL A N 1
ATOM 774 C CA . VAL A 1 93 ? -6.416 -7.940 13.248 1.00 93.62 93 VAL A CA 1
ATOM 775 C C . VAL A 1 93 ? -7.096 -8.916 14.207 1.00 93.62 93 VAL A C 1
ATOM 777 O O . VAL A 1 93 ? -6.473 -9.899 14.609 1.00 93.62 93 VAL A O 1
ATOM 780 N N . GLU A 1 94 ? -8.352 -8.653 14.569 1.00 94.25 94 GLU A N 1
ATOM 781 C CA . GLU A 1 94 ? -9.193 -9.535 15.388 1.00 94.25 94 GLU A CA 1
ATOM 782 C C . GLU A 1 94 ? -10.541 -9.746 14.688 1.00 94.25 94 GLU A C 1
ATOM 784 O O . GLU A 1 94 ? -11.448 -8.924 14.797 1.00 94.25 94 GLU A O 1
ATOM 789 N N . GLY A 1 95 ? -10.668 -10.838 13.927 1.00 94.25 95 GLY A N 1
ATOM 790 C CA . GLY A 1 95 ? -11.830 -11.040 13.058 1.00 94.25 95 GLY A CA 1
ATOM 791 C C . GLY A 1 95 ? -11.916 -9.939 11.997 1.00 94.25 95 GLY A C 1
ATOM 792 O O . GLY A 1 95 ? -10.986 -9.768 11.207 1.00 94.25 95 GLY A O 1
ATOM 793 N N . GLU A 1 96 ? -13.015 -9.184 12.005 1.00 95.12 96 GLU A N 1
ATOM 794 C CA . GLU A 1 96 ? -13.231 -8.035 11.114 1.00 95.12 96 GLU A CA 1
ATOM 795 C C . GLU A 1 96 ? -12.770 -6.696 11.711 1.00 95.12 96 GLU A C 1
ATOM 797 O O . GLU A 1 96 ? -12.710 -5.680 11.010 1.00 95.12 96 GLU A O 1
ATOM 802 N N . ASP A 1 97 ? -12.375 -6.690 12.983 1.00 96.38 97 ASP A N 1
ATOM 803 C CA . ASP A 1 97 ? -11.957 -5.490 13.694 1.00 96.38 97 ASP A CA 1
ATOM 804 C C . ASP A 1 97 ? -10.439 -5.285 13.621 1.00 96.38 97 ASP A C 1
ATOM 806 O O . ASP A 1 97 ? -9.645 -6.222 13.472 1.00 96.38 97 ASP A O 1
ATOM 810 N N . LEU A 1 98 ? -10.024 -4.026 13.774 1.00 95.75 98 LEU A N 1
ATOM 811 C CA . LEU A 1 98 ? -8.619 -3.654 13.926 1.00 95.75 98 LEU A CA 1
ATOM 812 C C . LEU A 1 98 ? -8.369 -3.057 15.305 1.00 95.75 98 LEU A C 1
ATOM 814 O O . LEU A 1 98 ? -9.075 -2.149 15.738 1.00 95.75 98 LEU A O 1
ATOM 818 N N . LEU A 1 99 ? -7.310 -3.516 15.962 1.00 96.88 99 LEU A N 1
ATOM 819 C CA . LEU A 1 99 ? -6.722 -2.855 17.118 1.00 96.88 99 LEU A CA 1
ATOM 820 C C . LEU A 1 99 ? -5.502 -2.052 16.665 1.00 96.88 99 LEU A C 1
ATOM 822 O O . LEU A 1 99 ? -4.541 -2.615 16.134 1.00 96.88 99 LEU A O 1
ATOM 826 N N . VAL A 1 100 ? -5.530 -0.741 16.892 1.00 96.38 100 VAL A N 1
ATOM 827 C CA . VAL A 1 100 ? -4.469 0.196 16.486 1.00 96.38 100 VAL A CA 1
ATOM 828 C C . VAL A 1 100 ? -3.973 1.028 17.668 1.00 96.38 100 VAL A C 1
ATOM 830 O O . VAL A 1 100 ? -4.652 1.163 18.693 1.00 96.38 100 VAL A O 1
ATOM 833 N N . SER A 1 101 ? -2.769 1.592 17.555 1.00 96.56 101 SER A N 1
ATOM 834 C CA . SER A 1 101 ? -2.327 2.644 18.474 1.00 96.56 101 SER A CA 1
ATOM 835 C C . SER A 1 101 ? -3.097 3.941 18.206 1.00 96.56 101 SER A C 1
ATOM 837 O O . SER A 1 101 ? -3.674 4.134 17.134 1.00 96.56 101 SER A O 1
ATOM 839 N N . GLU A 1 102 ? -3.106 4.846 19.181 1.00 94.88 102 GLU A N 1
ATOM 840 C CA . GLU A 1 102 ? -3.717 6.163 18.997 1.00 94.88 102 GLU A CA 1
ATOM 841 C C . GLU A 1 102 ? -3.011 6.979 17.903 1.00 94.88 102 GLU A C 1
ATOM 843 O O . GLU A 1 102 ? -3.668 7.657 17.117 1.00 94.88 102 GLU A O 1
ATOM 848 N N . GLU A 1 103 ? -1.687 6.853 17.795 1.00 94.75 103 GLU A N 1
ATOM 849 C CA . GLU A 1 103 ? -0.893 7.468 16.728 1.00 94.75 103 GLU A CA 1
ATOM 850 C C . GLU A 1 103 ? -1.352 6.998 15.340 1.00 94.75 103 GLU A C 1
ATOM 852 O O . GLU A 1 103 ? -1.648 7.820 14.472 1.00 94.75 103 GLU A O 1
ATOM 857 N N . VAL A 1 104 ? -1.484 5.679 15.143 1.00 95.25 104 VAL A N 1
ATOM 858 C CA . VAL A 1 104 ? -1.963 5.101 13.878 1.00 95.25 104 VAL A CA 1
ATOM 859 C C . VAL A 1 104 ? -3.386 5.574 13.575 1.00 95.25 104 VAL A C 1
ATOM 861 O O . VAL A 1 104 ? -3.682 5.958 12.444 1.00 95.25 104 VAL A O 1
ATOM 864 N N . TYR A 1 105 ? -4.266 5.601 14.576 1.00 95.00 105 TYR A N 1
ATOM 865 C CA . TYR A 1 105 ? -5.626 6.103 14.396 1.00 95.00 105 TYR A CA 1
ATOM 866 C C . TYR A 1 105 ? -5.642 7.560 13.918 1.00 95.00 105 TYR A C 1
ATOM 868 O O . TYR A 1 105 ? -6.272 7.870 12.906 1.00 95.00 105 TYR A O 1
ATOM 876 N N . ARG A 1 106 ? -4.917 8.448 14.609 1.00 94.19 106 ARG A N 1
ATOM 877 C CA . ARG A 1 106 ? -4.865 9.878 14.280 1.00 94.19 106 ARG A CA 1
ATOM 878 C C . ARG A 1 106 ? -4.258 10.129 12.904 1.00 94.19 106 ARG A C 1
ATOM 880 O O . ARG A 1 106 ? -4.763 10.983 12.188 1.00 94.19 106 ARG A O 1
ATOM 887 N N . LYS A 1 107 ? -3.211 9.386 12.540 1.00 94.19 107 LYS A N 1
ATOM 888 C CA . LYS A 1 107 ? -2.480 9.582 11.284 1.00 94.19 107 LYS A CA 1
ATOM 889 C C . LYS A 1 107 ? -3.217 9.046 10.056 1.00 94.19 107 LYS A C 1
ATOM 891 O O . LYS A 1 107 ? -3.116 9.656 8.998 1.00 94.19 107 LYS A O 1
ATOM 896 N N . TYR A 1 108 ? -3.923 7.919 10.175 1.00 93.50 108 TYR A N 1
ATOM 897 C CA . TYR A 1 108 ? -4.446 7.205 9.000 1.00 93.50 108 TYR A CA 1
ATOM 898 C C . TYR A 1 108 ? -5.967 7.050 8.962 1.00 93.50 108 TYR A C 1
ATOM 900 O O . TYR A 1 108 ? -6.517 6.892 7.876 1.00 93.50 108 TYR A O 1
ATOM 908 N N . LEU A 1 109 ? -6.653 7.041 10.111 1.00 92.56 109 LEU A N 1
ATOM 909 C CA . LEU A 1 109 ? -8.051 6.590 10.184 1.00 92.56 109 LEU A CA 1
ATOM 910 C C . LEU A 1 109 ? -9.039 7.680 10.601 1.00 92.56 109 LEU A C 1
ATOM 912 O O . LEU A 1 109 ? -10.189 7.617 10.177 1.00 92.56 109 LEU A O 1
ATOM 916 N N . LYS A 1 110 ? -8.620 8.672 11.399 1.00 91.06 110 LYS A N 1
ATOM 917 C CA . LYS A 1 110 ? -9.511 9.707 11.952 1.00 91.06 110 LYS A CA 1
ATOM 918 C C . LYS A 1 110 ? -10.356 10.387 10.869 1.00 91.06 110 LYS A C 1
ATOM 920 O O . LYS A 1 110 ? -11.580 10.357 10.946 1.00 91.06 110 LYS A O 1
ATOM 925 N N . ASP A 1 111 ? -9.709 10.941 9.849 1.00 89.06 111 ASP A N 1
ATOM 926 C CA . ASP A 1 111 ? -10.401 11.708 8.807 1.00 89.06 111 ASP A CA 1
ATOM 927 C C . ASP A 1 111 ? -11.198 10.805 7.859 1.00 89.06 111 ASP A C 1
ATOM 929 O O . ASP A 1 111 ? -12.232 11.205 7.330 1.00 89.06 111 ASP A O 1
ATOM 933 N N . VAL A 1 112 ? -10.729 9.572 7.649 1.00 87.56 112 VAL A N 1
ATOM 934 C CA . VAL A 1 112 ? -11.405 8.585 6.799 1.00 87.56 112 VAL A CA 1
ATOM 935 C C . VAL A 1 112 ? -12.731 8.169 7.431 1.00 87.56 112 VAL A C 1
ATOM 937 O O . VAL A 1 112 ? -13.766 8.204 6.772 1.00 87.56 112 VAL A O 1
ATOM 940 N N . LEU A 1 113 ? -12.712 7.847 8.725 1.00 86.94 113 LEU A N 1
ATOM 941 C CA . LEU A 1 113 ? -13.901 7.435 9.464 1.00 86.94 113 LEU A CA 1
ATOM 942 C C . LEU A 1 113 ? -14.900 8.583 9.627 1.00 86.94 113 LEU A C 1
ATOM 944 O O . LEU A 1 113 ? -16.094 8.352 9.508 1.00 86.94 113 LEU A O 1
ATOM 948 N N . GLN A 1 114 ? -14.440 9.822 9.832 1.00 83.56 114 GLN A N 1
ATOM 949 C CA . GLN A 1 114 ? -15.333 10.987 9.904 1.00 83.56 114 GLN A CA 1
ATOM 950 C C . GLN A 1 114 ? -16.102 11.238 8.601 1.00 83.56 114 GLN A C 1
ATOM 952 O O . GLN A 1 114 ? -17.231 11.714 8.652 1.00 83.56 114 GLN A O 1
ATOM 957 N N . ARG A 1 115 ? -15.519 10.912 7.441 1.00 78.19 115 ARG A N 1
ATOM 958 C CA . ARG A 1 115 ? -16.187 11.054 6.138 1.00 78.19 115 ARG A CA 1
ATOM 959 C C . ARG A 1 115 ? -17.244 9.980 5.895 1.00 78.19 115 ARG A C 1
ATOM 961 O O . ARG A 1 115 ? -18.240 10.272 5.249 1.00 78.19 115 ARG A O 1
ATOM 968 N N . GLU A 1 116 ? -17.045 8.765 6.406 1.00 68.12 116 GLU A N 1
ATOM 969 C CA . GLU A 1 116 ? -18.016 7.671 6.252 1.00 68.12 116 GLU A CA 1
ATOM 970 C C . GLU A 1 116 ? -19.235 7.810 7.181 1.00 68.12 116 GLU A C 1
ATOM 972 O O . GLU A 1 116 ? -20.265 7.217 6.897 1.00 68.12 116 GLU A O 1
ATOM 977 N N . THR A 1 117 ? -19.165 8.608 8.254 1.00 62.12 117 THR A N 1
ATOM 978 C CA . THR A 1 117 ? -20.324 8.871 9.137 1.00 62.12 117 THR A CA 1
ATOM 979 C C . THR A 1 117 ? -21.268 9.956 8.603 1.00 62.12 117 THR A C 1
ATOM 981 O O . THR A 1 117 ? -22.357 10.137 9.140 1.00 62.12 117 THR A O 1
ATOM 984 N N . VAL A 1 118 ? -20.835 10.723 7.598 1.00 54.28 118 VAL A N 1
ATOM 985 C CA . VAL A 1 118 ? -21.582 11.859 7.019 1.00 54.28 118 VAL A CA 1
ATOM 986 C C . VAL A 1 118 ? -22.125 11.522 5.617 1.00 54.28 118 VAL A C 1
ATOM 988 O O . VAL A 1 118 ? -22.830 12.334 5.022 1.00 54.28 118 VAL A O 1
ATOM 991 N N . ALA A 1 119 ? -21.815 10.330 5.099 1.00 45.88 119 ALA A N 1
ATOM 992 C CA . ALA A 1 119 ? -22.305 9.791 3.829 1.00 45.88 119 ALA A CA 1
ATOM 993 C C . ALA A 1 119 ? -23.400 8.744 4.069 1.00 45.88 119 ALA A C 1
ATOM 995 O O . ALA A 1 119 ? -24.328 8.683 3.234 1.00 45.88 119 ALA A O 1
#

Sequence (119 aa):
MLRIKNGRRLLNKMIEEYLKKVYEYNSKLPKGVTLKPIHYVRSKGKTYVYIGKYFYKYERVNGKLKWKYVGKEPPKGCPPPPLFPLDGFSARVEGEDLLVSEEVYRKYLKDVLQRETVA